Protein AF-A0A858AT83-F1 (afdb_monomer_lite)

Secondary structure (DSSP, 8-state):
--HHHHHHHHHHIIIIIHHHHHHHHHHHHHHHHHHHSPPPHHHHHHHHHHHHHHHHHHHHHHHHHHHH--EE-TTS-EEPPP---

Sequence (85 aa):
MIEKYSNFQSFFYERGYFKVEKLLKRINELAAIKKQRELTQSELEERTKLREEYIKLFRAGFEQQLENTVFVDENGNEIKRKKDK

Radius of gyration: 18.99 Å; chains: 1; bounding box: 38×40×54 Å

Structure (mmCIF, N/CA/C/O backbone):
data_AF-A0A858AT83-F1
#
_entry.id   AF-A0A858AT83-F1
#
loop_
_atom_site.group_PDB
_atom_site.id
_atom_site.type_symbol
_atom_site.label_atom_id
_atom_site.label_alt_id
_atom_site.label_comp_id
_atom_site.label_asym_id
_atom_site.label_entity_id
_atom_site.label_seq_id
_atom_site.pdbx_PDB_ins_code
_atom_site.Cartn_x
_atom_site.Cartn_y
_atom_site.Cartn_z
_atom_site.occupancy
_atom_site.B_iso_or_equiv
_atom_site.auth_seq_id
_atom_site.auth_comp_id
_atom_site.auth_asym_id
_atom_site.auth_atom_id
_atom_site.pdbx_PDB_model_num
ATOM 1 N N . MET A 1 1 ? 14.246 -30.113 -18.235 1.00 44.19 1 MET A N 1
ATOM 2 C CA . MET A 1 1 ? 13.816 -28.782 -18.735 1.00 44.19 1 MET A CA 1
ATOM 3 C C . MET A 1 1 ? 12.661 -28.185 -17.918 1.00 44.19 1 MET A C 1
ATOM 5 O O . MET A 1 1 ? 12.648 -26.976 -17.756 1.00 44.19 1 MET A O 1
ATOM 9 N N . ILE A 1 2 ? 11.738 -28.986 -17.357 1.00 44.53 2 ILE A N 1
ATOM 10 C CA . ILE A 1 2 ? 10.536 -28.491 -16.643 1.00 44.53 2 ILE A CA 1
ATOM 11 C C . ILE A 1 2 ? 10.808 -28.109 -15.165 1.00 44.53 2 ILE A C 1
ATOM 13 O O . ILE A 1 2 ? 10.302 -27.097 -14.689 1.00 44.53 2 ILE A O 1
ATOM 17 N N . GLU A 1 3 ? 11.695 -28.814 -14.454 1.00 38.28 3 GLU A N 1
ATOM 18 C CA . GLU A 1 3 ? 11.998 -28.531 -13.030 1.00 38.28 3 GLU A CA 1
ATOM 19 C C . GLU A 1 3 ? 12.662 -27.164 -12.778 1.00 38.28 3 GLU A C 1
ATOM 21 O O . GLU A 1 3 ? 12.478 -26.556 -11.723 1.00 38.28 3 GLU A O 1
ATOM 26 N N . LYS A 1 4 ? 13.404 -26.633 -13.761 1.00 37.03 4 LYS A N 1
ATOM 27 C CA . LYS A 1 4 ? 14.141 -25.363 -13.623 1.00 37.03 4 LYS A CA 1
ATOM 28 C C . LYS A 1 4 ? 13.202 -24.149 -13.551 1.00 37.03 4 LYS A C 1
ATOM 30 O O . LYS A 1 4 ? 13.504 -23.194 -12.842 1.00 37.03 4 LYS A O 1
ATOM 35 N N . TYR A 1 5 ? 12.053 -24.210 -14.231 1.00 43.66 5 TYR A N 1
ATOM 36 C CA . TYR A 1 5 ? 11.008 -23.180 -14.172 1.00 43.66 5 TYR A CA 1
ATOM 37 C C . TYR A 1 5 ? 10.125 -23.319 -12.926 1.00 43.66 5 TYR A C 1
ATOM 39 O O . TYR A 1 5 ? 9.684 -22.307 -12.386 1.00 43.66 5 TYR A O 1
ATOM 47 N N . SER A 1 6 ? 9.943 -24.546 -12.426 1.00 46.12 6 SER A N 1
ATOM 48 C CA . SER A 1 6 ? 9.217 -24.819 -11.178 1.00 46.12 6 SER A CA 1
ATOM 49 C C . SER A 1 6 ? 9.926 -24.210 -9.962 1.00 46.12 6 SER A C 1
ATOM 51 O O . SER A 1 6 ? 9.301 -23.527 -9.156 1.00 46.12 6 SER A O 1
ATOM 53 N N . ASN A 1 7 ? 11.251 -24.367 -9.867 1.00 41.97 7 ASN A N 1
ATOM 54 C CA . ASN A 1 7 ? 12.037 -23.789 -8.769 1.00 41.97 7 ASN A CA 1
ATOM 55 C C . ASN A 1 7 ? 12.171 -22.261 -8.868 1.00 41.97 7 ASN A C 1
ATOM 57 O O . ASN A 1 7 ? 12.230 -21.583 -7.845 1.00 41.97 7 ASN A O 1
ATOM 61 N N . PHE A 1 8 ? 12.180 -21.702 -10.082 1.00 46.91 8 PHE A N 1
ATOM 62 C CA . PHE A 1 8 ? 12.224 -20.253 -10.285 1.00 46.91 8 PHE A CA 1
ATOM 63 C C . PHE A 1 8 ? 10.883 -19.585 -9.949 1.00 46.91 8 PHE A C 1
ATOM 65 O O . PHE A 1 8 ? 10.869 -18.568 -9.259 1.00 46.91 8 PHE A O 1
ATOM 72 N N . GLN A 1 9 ? 9.751 -20.181 -10.348 1.00 47.28 9 GLN A N 1
ATOM 73 C CA . GLN A 1 9 ? 8.437 -19.708 -9.907 1.00 47.28 9 GLN A CA 1
ATOM 74 C C . GLN A 1 9 ? 8.260 -19.848 -8.391 1.00 47.28 9 GLN A C 1
ATOM 76 O O . GLN A 1 9 ? 7.823 -18.885 -7.767 1.00 47.28 9 GLN A O 1
ATOM 81 N N . SER A 1 10 ? 8.657 -20.976 -7.786 1.00 51.28 10 SER A N 1
ATOM 82 C CA . SER A 1 10 ? 8.585 -21.183 -6.328 1.00 51.28 10 SER A CA 1
ATOM 83 C C . SER A 1 10 ? 9.395 -20.139 -5.557 1.00 51.28 10 SER A C 1
ATOM 85 O O . SER A 1 10 ? 8.884 -19.516 -4.633 1.00 51.28 10 SER A O 1
ATOM 87 N N . PHE A 1 11 ? 10.629 -19.865 -5.992 1.00 48.84 11 PHE A N 1
ATOM 88 C CA . PHE A 1 11 ? 11.514 -18.889 -5.351 1.00 48.84 11 PHE A CA 1
ATOM 89 C C . PHE A 1 11 ? 10.940 -17.461 -5.353 1.00 48.84 11 PHE A C 1
ATOM 91 O O . PHE A 1 11 ? 11.057 -16.735 -4.361 1.00 48.84 11 PHE A O 1
ATOM 98 N N . PHE A 1 12 ? 10.291 -17.057 -6.450 1.00 49.81 12 PHE A N 1
ATOM 99 C CA . PHE A 1 12 ? 9.630 -15.752 -6.558 1.00 49.81 12 PHE A CA 1
ATOM 100 C C . PHE A 1 12 ? 8.287 -15.698 -5.801 1.00 49.81 12 PHE A C 1
ATOM 102 O O . PHE A 1 12 ? 7.978 -14.668 -5.189 1.00 49.81 12 PHE A O 1
ATOM 109 N N . TYR A 1 13 ? 7.525 -16.799 -5.770 1.00 56.34 13 TYR A N 1
ATOM 110 C CA . TYR A 1 13 ? 6.276 -16.920 -5.005 1.00 56.34 13 TYR A CA 1
ATOM 111 C C . TYR A 1 13 ? 6.505 -16.895 -3.486 1.00 56.34 13 TYR A C 1
ATOM 113 O O . TYR A 1 13 ? 5.805 -16.176 -2.769 1.00 56.34 13 TYR A O 1
ATOM 121 N N . GLU A 1 14 ? 7.507 -17.623 -2.988 1.00 55.09 14 GLU A N 1
ATOM 122 C CA . GLU A 1 14 ? 7.720 -17.819 -1.548 1.00 55.09 14 GLU A CA 1
ATOM 123 C C . GLU A 1 14 ? 8.246 -16.575 -0.820 1.00 55.09 14 GLU A C 1
ATOM 125 O O . GLU A 1 14 ? 7.956 -16.397 0.363 1.00 55.09 14 GLU A O 1
ATOM 130 N N . ARG A 1 15 ? 9.000 -15.686 -1.488 1.00 59.28 15 ARG A N 1
ATOM 131 C CA . ARG A 1 15 ? 9.621 -14.523 -0.817 1.00 59.28 15 ARG A CA 1
ATOM 132 C C . ARG A 1 15 ? 8.986 -13.171 -1.120 1.00 59.28 15 ARG A C 1
ATOM 134 O O . ARG A 1 15 ? 8.809 -12.375 -0.199 1.00 59.28 15 ARG A O 1
ATOM 141 N N . GLY A 1 16 ? 8.683 -12.875 -2.382 1.00 62.97 16 GLY A N 1
ATOM 142 C CA . GLY A 1 16 ? 8.194 -11.550 -2.786 1.00 62.97 16 GLY A CA 1
ATOM 143 C C . GLY A 1 16 ? 6.671 -11.464 -2.811 1.00 62.97 16 GLY A C 1
ATOM 144 O O . GLY A 1 16 ? 6.082 -10.544 -2.242 1.00 62.97 16 GLY A O 1
ATOM 145 N N . TYR A 1 17 ? 6.038 -12.456 -3.438 1.00 68.62 17 TYR A N 1
ATOM 146 C CA . TYR A 1 17 ? 4.605 -12.444 -3.730 1.00 68.62 17 TYR A CA 1
ATOM 147 C C . TYR A 1 17 ? 3.748 -12.576 -2.466 1.00 68.62 17 TYR A C 1
ATOM 149 O O . TYR A 1 17 ? 2.861 -11.759 -2.216 1.00 68.62 17 TYR A O 1
ATOM 157 N N . PHE A 1 18 ? 4.104 -13.523 -1.595 1.00 76.31 18 PHE A N 1
ATOM 158 C CA . PHE A 1 18 ? 3.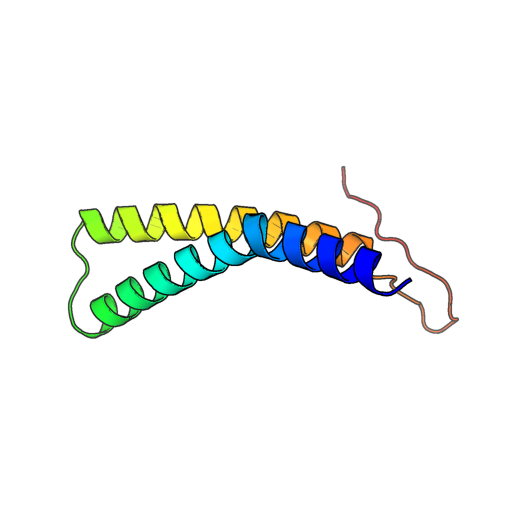417 -13.753 -0.323 1.00 76.31 18 PHE A CA 1
ATOM 159 C C . PHE A 1 18 ? 3.406 -12.523 0.600 1.00 76.31 18 PHE A C 1
ATOM 161 O 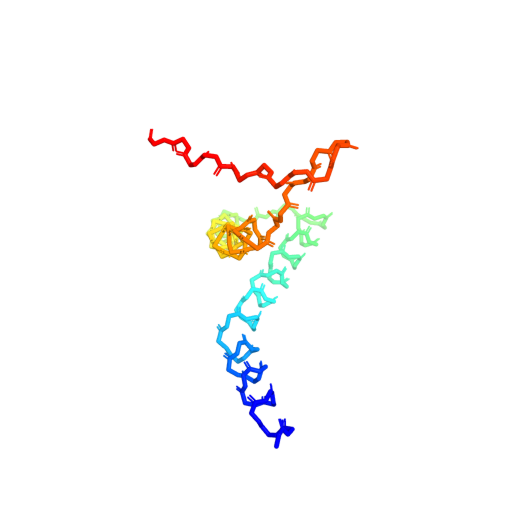O . PHE A 1 18 ? 2.449 -12.289 1.344 1.00 76.31 18 PHE A O 1
ATOM 168 N N . LYS A 1 19 ? 4.465 -11.704 0.552 1.00 80.50 19 LYS A N 1
ATOM 169 C CA . LYS A 1 19 ? 4.567 -10.488 1.364 1.00 80.50 19 LYS A CA 1
ATOM 170 C C . LYS A 1 19 ? 3.599 -9.408 0.879 1.00 80.50 19 LYS A C 1
ATOM 172 O O . LYS A 1 19 ? 2.890 -8.823 1.693 1.00 80.50 19 LYS A O 1
ATOM 177 N N . VAL A 1 20 ? 3.530 -9.177 -0.433 1.00 84.62 20 VAL A N 1
ATOM 178 C CA . VAL A 1 20 ? 2.609 -8.199 -1.037 1.00 84.62 20 VAL A CA 1
ATOM 179 C C . VAL A 1 20 ? 1.150 -8.595 -0.798 1.00 84.62 20 VAL A C 1
ATOM 181 O O . VAL A 1 20 ? 0.344 -7.746 -0.419 1.00 84.62 20 VAL A O 1
ATOM 184 N N . GLU A 1 21 ? 0.820 -9.880 -0.942 1.00 86.31 21 GLU A N 1
ATOM 185 C CA . GLU A 1 21 ? -0.535 -10.398 -0.721 1.00 86.31 21 GLU A CA 1
ATOM 186 C C . GLU A 1 21 ? -1.011 -10.177 0.724 1.00 86.31 21 GLU A C 1
ATOM 188 O O . GLU A 1 21 ? -2.113 -9.671 0.956 1.00 86.31 21 GLU A O 1
ATOM 193 N N . LYS A 1 22 ? -0.152 -10.469 1.710 1.00 88.88 22 LYS A N 1
ATOM 194 C CA . LYS A 1 22 ? -0.444 -10.220 3.129 1.00 88.88 22 LYS A CA 1
ATOM 195 C C . LYS A 1 22 ? -0.687 -8.744 3.434 1.00 88.88 22 LYS A C 1
ATOM 197 O O . LYS A 1 22 ? -1.654 -8.419 4.126 1.00 88.88 22 LYS A O 1
ATOM 202 N N . LEU A 1 23 ? 0.167 -7.859 2.914 1.00 90.81 23 LEU A N 1
ATOM 203 C CA . LEU A 1 23 ? 0.015 -6.411 3.083 1.00 90.81 23 LEU A CA 1
ATOM 204 C C . LEU A 1 23 ? -1.312 -5.932 2.490 1.00 90.81 23 LEU A C 1
ATOM 206 O O . LEU A 1 23 ? -2.070 -5.228 3.156 1.00 90.81 23 LEU A O 1
ATOM 210 N N . LEU A 1 24 ? -1.620 -6.354 1.262 1.00 90.19 24 LEU A N 1
ATOM 211 C CA . LEU A 1 24 ? -2.844 -5.971 0.565 1.00 90.19 24 LEU A CA 1
ATOM 212 C C . LEU A 1 24 ? -4.094 -6.444 1.313 1.00 90.19 24 LEU A C 1
ATOM 214 O O . LEU A 1 24 ? -5.035 -5.668 1.489 1.00 90.19 24 LEU A O 1
ATOM 218 N N . LYS A 1 25 ? -4.089 -7.686 1.809 1.00 93.94 25 LYS A N 1
ATOM 219 C CA . LYS A 1 25 ? -5.193 -8.235 2.602 1.00 93.94 25 LYS A CA 1
ATOM 220 C C . LYS A 1 25 ? -5.457 -7.385 3.845 1.00 93.94 25 LYS A C 1
ATOM 222 O O . LYS A 1 25 ? -6.590 -6.956 4.055 1.00 93.94 25 LYS A O 1
ATOM 227 N N . ARG A 1 26 ? -4.413 -7.058 4.613 1.00 94.50 26 ARG A N 1
ATOM 228 C CA . ARG A 1 26 ? -4.551 -6.243 5.827 1.00 94.50 26 ARG A CA 1
ATOM 229 C C . ARG A 1 26 ? -5.001 -4.810 5.528 1.00 94.50 26 ARG A C 1
ATOM 231 O O . ARG A 1 26 ? -5.852 -4.267 6.227 1.00 94.50 26 ARG A O 1
ATOM 238 N N . ILE A 1 27 ? -4.491 -4.205 4.455 1.00 93.94 27 ILE A N 1
ATOM 239 C CA . ILE A 1 27 ? -4.941 -2.881 3.994 1.00 93.94 27 ILE A CA 1
ATOM 240 C C . ILE A 1 27 ? -6.437 -2.905 3.644 1.00 93.94 27 ILE A C 1
ATOM 242 O O . ILE A 1 27 ? -7.154 -1.963 3.987 1.00 93.94 27 ILE A O 1
ATOM 246 N N . ASN A 1 28 ? -6.915 -3.968 2.990 1.00 93.94 28 ASN A N 1
ATOM 247 C CA . ASN A 1 28 ? -8.324 -4.128 2.632 1.00 93.94 28 ASN A CA 1
ATOM 248 C C . ASN A 1 28 ? -9.217 -4.349 3.859 1.00 93.94 28 ASN A C 1
ATOM 250 O O . ASN A 1 28 ? -10.298 -3.768 3.920 1.00 93.94 28 ASN A O 1
ATOM 254 N N . GLU A 1 29 ? -8.759 -5.112 4.854 1.00 94.94 29 GLU A N 1
ATOM 255 C CA . GLU A 1 29 ? -9.443 -5.253 6.147 1.00 94.94 29 GLU A CA 1
ATOM 256 C C . GLU A 1 29 ? -9.622 -3.886 6.823 1.00 94.94 29 GLU A C 1
ATOM 258 O O . GLU A 1 29 ? -10.741 -3.505 7.160 1.00 94.94 29 GLU A O 1
ATOM 263 N N . LEU A 1 30 ? -8.549 -3.093 6.933 1.00 93.31 30 LEU A N 1
ATOM 264 C CA . LEU A 1 30 ? -8.608 -1.739 7.499 1.00 93.31 30 LEU A CA 1
ATOM 265 C C . LEU A 1 30 ? -9.509 -0.808 6.671 1.00 93.31 30 LEU A C 1
ATOM 267 O O . LEU A 1 30 ? -10.188 0.061 7.216 1.00 93.31 30 LEU A O 1
ATOM 271 N N . ALA A 1 31 ? -9.551 -0.977 5.348 1.00 92.44 31 ALA A N 1
ATOM 272 C CA . ALA A 1 31 ? -10.458 -0.223 4.488 1.00 92.44 31 ALA A CA 1
ATOM 273 C C . ALA A 1 31 ? -11.929 -0.619 4.699 1.00 92.44 31 ALA A C 1
ATOM 275 O O . ALA A 1 31 ? -12.795 0.254 4.673 1.00 92.44 31 ALA A O 1
ATOM 276 N N . ALA A 1 32 ? -12.215 -1.903 4.925 1.00 95.19 32 ALA A N 1
ATOM 277 C CA . ALA A 1 32 ? -13.553 -2.389 5.250 1.00 95.19 32 ALA A CA 1
ATOM 278 C C . ALA A 1 32 ? -14.007 -1.893 6.628 1.00 95.19 32 ALA A C 1
ATOM 280 O O . ALA A 1 32 ? -15.121 -1.388 6.750 1.00 95.19 32 ALA A O 1
ATOM 281 N N . ILE A 1 33 ? -13.118 -1.933 7.627 1.00 93.75 33 ILE A N 1
ATOM 282 C CA . ILE A 1 33 ? -13.374 -1.370 8.957 1.00 93.75 33 ILE A CA 1
ATOM 283 C C . ILE A 1 33 ? -13.685 0.121 8.836 1.00 93.75 33 ILE A C 1
ATOM 285 O O . ILE A 1 33 ? -14.711 0.544 9.354 1.00 93.75 33 ILE A O 1
ATOM 289 N N . LYS A 1 34 ? -12.887 0.887 8.072 1.00 92.88 34 LYS A N 1
ATOM 290 C CA . LYS A 1 34 ? -13.124 2.324 7.849 1.00 92.88 34 LYS A CA 1
ATOM 291 C C . LYS A 1 34 ? -14.519 2.627 7.276 1.00 92.88 34 LYS A C 1
ATOM 293 O O . LYS A 1 34 ? -15.077 3.685 7.537 1.00 92.88 34 LYS A O 1
ATOM 298 N N . LYS A 1 35 ? -15.073 1.730 6.452 1.00 92.56 35 LYS A N 1
ATOM 299 C CA . LYS A 1 35 ? -16.426 1.897 5.891 1.00 92.56 35 LYS A CA 1
ATOM 300 C C . LYS A 1 35 ? -17.527 1.674 6.929 1.00 92.56 35 LYS A C 1
ATOM 302 O O . LYS A 1 35 ? -18.612 2.212 6.760 1.00 92.56 35 LYS A O 1
ATOM 307 N N . GLN A 1 36 ? -17.269 0.854 7.947 1.00 94.88 36 GLN A N 1
ATOM 308 C CA . GLN A 1 36 ? -18.234 0.527 9.000 1.00 94.88 36 GLN A CA 1
ATOM 309 C C . GLN A 1 36 ? -18.125 1.475 10.200 1.00 94.88 36 GLN A C 1
ATOM 311 O O . GLN A 1 36 ? -19.138 1.838 10.789 1.00 94.88 36 GLN A O 1
ATOM 316 N N . ARG A 1 37 ? -16.902 1.869 10.566 1.00 93.94 37 ARG A N 1
ATOM 317 C CA . ARG A 1 37 ? -16.593 2.786 11.666 1.00 93.94 37 ARG A CA 1
ATOM 318 C C . ARG A 1 37 ? -15.339 3.593 11.361 1.00 93.94 37 ARG A C 1
ATOM 320 O O . ARG A 1 37 ? -14.506 3.173 10.565 1.00 93.94 37 ARG A O 1
ATOM 327 N N . GLU A 1 38 ? -15.140 4.700 12.065 1.00 92.75 38 GLU A N 1
ATOM 328 C CA . GLU A 1 38 ? -13.856 5.396 12.009 1.00 92.75 38 GLU A CA 1
ATOM 329 C C . GLU A 1 38 ? -12.715 4.511 12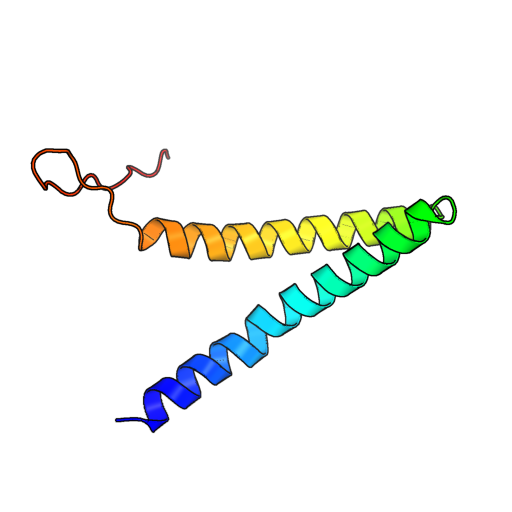.534 1.00 92.75 38 GLU A C 1
ATOM 331 O O . GLU A 1 38 ? -12.885 3.671 13.431 1.00 92.75 38 GLU A O 1
ATOM 336 N N . LEU A 1 39 ? -11.540 4.682 11.930 1.00 92.00 39 LEU A N 1
ATOM 337 C CA . LEU A 1 39 ? -10.327 3.997 12.361 1.00 92.00 39 LEU A CA 1
ATOM 338 C C . LEU A 1 39 ? -9.770 4.686 13.603 1.00 92.00 39 LEU A C 1
ATOM 340 O O . LEU A 1 39 ? -9.743 5.912 13.693 1.00 92.00 39 LEU A O 1
ATOM 344 N N . THR A 1 40 ? -9.282 3.887 14.541 1.00 95.31 40 THR A N 1
ATOM 345 C CA . THR A 1 40 ? -8.526 4.403 15.680 1.00 95.31 40 THR A CA 1
ATOM 346 C C . THR A 1 40 ? -7.182 4.967 15.214 1.00 95.31 40 THR A C 1
ATOM 348 O O . THR A 1 40 ? -6.677 4.621 14.142 1.00 95.31 40 THR A O 1
ATOM 351 N N . GLN A 1 41 ? -6.563 5.810 16.041 1.00 93.62 41 GLN A N 1
ATOM 352 C CA . GLN A 1 41 ? -5.254 6.396 15.742 1.00 93.62 41 GLN A CA 1
ATOM 353 C C . GLN A 1 41 ? -4.188 5.321 15.448 1.00 93.62 41 GLN A C 1
ATOM 355 O O . GLN A 1 41 ? -3.430 5.440 14.488 1.00 93.62 41 GLN A O 1
ATOM 360 N N . SER A 1 42 ? -4.199 4.220 16.206 1.00 93.38 42 SER A N 1
ATOM 361 C CA . SER A 1 42 ? -3.283 3.092 15.996 1.00 93.38 42 SER A CA 1
ATOM 362 C C . SER A 1 42 ? -3.510 2.393 14.649 1.00 93.38 42 SER A C 1
ATOM 364 O O . SER A 1 42 ? -2.553 2.105 13.932 1.00 93.38 42 SER A O 1
ATOM 366 N N . GLU A 1 43 ? -4.766 2.184 14.250 1.00 92.88 43 GLU A N 1
ATOM 367 C CA . GLU A 1 43 ? -5.109 1.570 12.960 1.00 92.88 43 GLU A CA 1
ATOM 368 C C . GLU A 1 43 ? -4.767 2.480 11.770 1.00 92.88 43 GLU A C 1
ATOM 370 O O . GLU A 1 43 ? -4.404 1.997 10.696 1.00 92.88 43 GLU A O 1
ATOM 375 N N . LEU A 1 44 ? -4.866 3.803 11.938 1.00 93.19 44 LEU A N 1
ATOM 376 C CA . LEU A 1 44 ? -4.436 4.775 10.930 1.00 93.19 44 LEU A CA 1
ATOM 377 C C . LEU A 1 44 ? -2.922 4.730 10.714 1.00 93.19 44 LEU A C 1
ATOM 379 O O . LEU A 1 44 ? -2.463 4.724 9.566 1.00 93.19 44 LEU A O 1
ATOM 383 N N . GLU A 1 45 ? -2.153 4.662 11.797 1.00 95.19 45 GLU A N 1
ATOM 384 C CA . GLU A 1 45 ? -0.700 4.501 11.743 1.00 95.19 45 GLU A CA 1
ATOM 385 C C . GLU A 1 45 ? -0.311 3.161 11.112 1.00 95.19 45 GLU A C 1
ATOM 387 O O . GLU A 1 45 ? 0.555 3.125 10.235 1.00 95.19 45 GLU A O 1
ATOM 392 N N . GLU A 1 46 ? -0.994 2.073 11.485 1.00 93.62 46 GLU A N 1
ATOM 393 C CA . GLU A 1 46 ? -0.813 0.750 10.879 1.00 93.62 46 GLU A CA 1
ATOM 394 C C . GLU A 1 46 ? -1.072 0.815 9.367 1.00 93.62 46 GLU A C 1
ATOM 396 O O . GLU A 1 46 ? -0.212 0.444 8.565 1.00 93.62 46 GLU A O 1
ATOM 401 N N . ARG A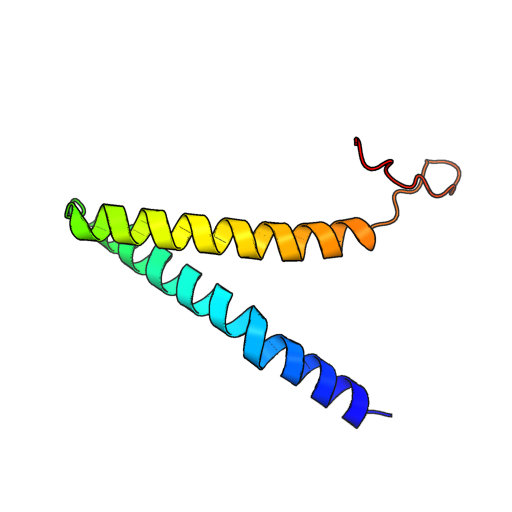 1 47 ? -2.215 1.374 8.948 1.00 91.75 47 ARG A N 1
ATOM 402 C CA . ARG A 1 47 ? -2.570 1.505 7.527 1.00 91.75 47 ARG A CA 1
ATOM 403 C C . ARG A 1 47 ? -1.541 2.312 6.744 1.00 91.75 47 ARG A C 1
ATOM 405 O O . ARG A 1 47 ? -1.284 2.005 5.580 1.00 91.75 47 ARG A O 1
ATOM 412 N N . THR A 1 48 ? -0.998 3.361 7.355 1.00 93.94 48 THR A N 1
ATOM 413 C CA . THR A 1 48 ? 0.004 4.231 6.729 1.00 93.94 48 THR A CA 1
ATOM 414 C C . THR A 1 48 ? 1.296 3.458 6.491 1.00 93.94 48 THR A C 1
ATOM 416 O O . THR A 1 48 ? 1.742 3.374 5.347 1.00 93.94 48 THR A O 1
ATOM 419 N N . LYS A 1 49 ? 1.810 2.772 7.520 1.00 95.31 49 LYS A N 1
ATOM 420 C CA . LYS A 1 49 ? 3.007 1.919 7.413 1.00 95.31 49 LYS A CA 1
ATOM 421 C C . LYS A 1 49 ? 2.844 0.822 6.358 1.00 95.31 49 LYS A C 1
ATOM 423 O O . LYS A 1 49 ? 3.715 0.647 5.508 1.00 95.31 49 LYS A O 1
ATOM 428 N N . LEU A 1 50 ? 1.702 0.132 6.356 1.00 94.62 50 LEU A N 1
ATOM 429 C CA . LEU A 1 50 ? 1.417 -0.933 5.388 1.00 94.62 50 LEU A CA 1
ATOM 430 C C . LEU A 1 50 ? 1.380 -0.409 3.945 1.00 94.62 50 LEU A C 1
ATOM 432 O O . LEU A 1 50 ? 1.885 -1.063 3.031 1.00 94.62 50 LEU A O 1
ATOM 436 N N . ARG A 1 51 ? 0.801 0.778 3.720 1.00 92.81 51 ARG A N 1
ATOM 437 C CA . ARG A 1 51 ? 0.755 1.397 2.386 1.00 92.81 51 ARG A CA 1
ATOM 438 C C . ARG A 1 51 ? 2.128 1.829 1.897 1.00 92.81 51 ARG A C 1
ATOM 440 O O . ARG A 1 51 ? 2.423 1.637 0.721 1.00 92.81 51 ARG A O 1
ATOM 447 N N . GLU A 1 52 ? 2.954 2.396 2.767 1.00 93.69 52 GLU A N 1
ATOM 448 C CA . GLU A 1 52 ? 4.329 2.753 2.414 1.00 93.69 52 GLU A CA 1
ATOM 449 C C . GLU A 1 52 ? 5.132 1.522 1.991 1.00 93.69 52 GLU A C 1
ATOM 451 O O . GLU A 1 52 ? 5.829 1.552 0.976 1.00 93.69 52 GLU A O 1
ATOM 456 N N . GLU A 1 53 ? 5.001 0.422 2.732 1.00 91.19 53 GLU A N 1
ATOM 457 C CA . GLU A 1 53 ? 5.667 -0.835 2.404 1.00 91.19 53 GLU A CA 1
ATOM 458 C C . GLU A 1 53 ? 5.162 -1.425 1.079 1.00 91.19 53 GLU A C 1
ATOM 460 O O . GLU A 1 53 ? 5.968 -1.809 0.228 1.00 91.19 53 GLU A O 1
ATOM 465 N N . TYR A 1 54 ? 3.845 -1.411 0.855 1.00 90.19 54 TYR A N 1
ATOM 466 C CA . TYR A 1 54 ? 3.247 -1.833 -0.411 1.00 90.19 54 TYR A CA 1
ATOM 467 C C . TYR A 1 54 ? 3.769 -1.013 -1.598 1.00 90.19 54 TYR A C 1
ATOM 469 O O . TYR A 1 54 ? 4.169 -1.589 -2.606 1.00 90.19 54 TYR A O 1
ATOM 477 N N . ILE A 1 55 ? 3.824 0.321 -1.485 1.00 89.94 55 ILE A N 1
ATOM 478 C CA . ILE A 1 55 ? 4.308 1.196 -2.565 1.00 89.94 55 ILE A CA 1
ATOM 479 C C . ILE A 1 55 ? 5.780 0.916 -2.878 1.00 89.94 55 ILE A C 1
ATOM 481 O O . ILE A 1 55 ? 6.150 0.891 -4.051 1.00 89.94 55 ILE A O 1
ATOM 485 N N . LYS A 1 56 ? 6.623 0.685 -1.864 1.00 88.75 56 LYS A N 1
ATOM 486 C CA . LYS A 1 56 ? 8.037 0.331 -2.074 1.00 88.75 56 LYS A CA 1
ATOM 487 C C . LYS A 1 56 ? 8.175 -0.971 -2.864 1.00 88.75 56 LYS A C 1
ATOM 489 O O . LYS A 1 56 ? 8.917 -1.010 -3.842 1.00 88.75 56 LYS A O 1
ATOM 494 N N . LEU A 1 57 ? 7.433 -2.008 -2.474 1.00 85.12 57 LEU A N 1
ATOM 495 C CA . LEU A 1 57 ? 7.442 -3.301 -3.166 1.00 85.12 57 LEU A CA 1
ATOM 496 C C . LEU A 1 57 ? 6.874 -3.192 -4.586 1.00 85.12 57 LEU A C 1
ATOM 498 O O . LEU A 1 57 ? 7.445 -3.743 -5.524 1.00 85.12 57 LEU A O 1
ATOM 502 N N . PHE A 1 58 ? 5.790 -2.434 -4.754 1.00 83.12 58 PHE A N 1
ATOM 503 C CA . PHE A 1 58 ? 5.181 -2.181 -6.054 1.00 83.12 58 PHE A CA 1
ATOM 504 C C . PHE A 1 58 ? 6.140 -1.450 -6.996 1.00 83.12 58 PHE A C 1
ATOM 506 O O . PHE A 1 58 ? 6.302 -1.879 -8.132 1.00 83.12 58 PHE A O 1
ATOM 513 N N . ARG A 1 59 ? 6.817 -0.388 -6.532 1.00 83.69 59 ARG A N 1
ATOM 514 C CA . ARG A 1 59 ? 7.803 0.354 -7.338 1.00 83.69 59 ARG A CA 1
ATOM 515 C C . ARG A 1 59 ? 8.944 -0.544 -7.803 1.00 83.69 59 ARG A C 1
ATOM 517 O O . ARG A 1 59 ? 9.267 -0.517 -8.981 1.00 83.69 59 ARG A O 1
ATOM 524 N N . ALA A 1 60 ? 9.480 -1.384 -6.919 1.00 81.06 60 ALA A N 1
ATOM 525 C CA . ALA A 1 60 ? 10.543 -2.320 -7.276 1.00 81.06 60 ALA A CA 1
ATOM 526 C C . ALA A 1 60 ? 10.109 -3.323 -8.364 1.00 81.06 60 ALA A C 1
ATOM 528 O O . ALA A 1 60 ? 10.851 -3.571 -9.313 1.00 81.06 60 ALA A O 1
ATOM 529 N N . GLY A 1 61 ? 8.896 -3.879 -8.256 1.00 77.44 61 GLY A N 1
ATOM 530 C CA . GLY A 1 61 ? 8.346 -4.765 -9.288 1.00 77.44 61 GLY A CA 1
ATOM 531 C C . GLY A 1 61 ? 8.028 -4.031 -10.594 1.00 77.44 61 GLY A C 1
ATOM 532 O O . GLY A 1 61 ? 8.295 -4.541 -11.680 1.00 77.44 61 GLY A O 1
ATOM 533 N N . PHE A 1 62 ? 7.503 -2.809 -10.494 1.00 77.94 62 PHE A N 1
ATOM 534 C CA . PHE A 1 62 ? 7.150 -1.989 -11.646 1.00 77.94 62 PHE A CA 1
ATOM 535 C C . PHE A 1 62 ? 8.388 -1.537 -12.424 1.00 77.94 62 PHE A C 1
ATOM 537 O O . PHE A 1 62 ? 8.384 -1.619 -13.645 1.00 77.94 62 PHE A O 1
ATOM 544 N N . GLU A 1 63 ? 9.470 -1.136 -11.755 1.00 77.12 63 GLU A N 1
ATOM 545 C CA . GLU A 1 63 ? 10.746 -0.808 -12.403 1.00 77.12 63 GLU A CA 1
ATOM 546 C C . GLU A 1 63 ? 11.297 -1.992 -13.205 1.00 77.12 63 GLU A C 1
ATOM 548 O O . GLU A 1 63 ? 11.633 -1.820 -14.374 1.00 77.12 63 GLU A O 1
ATOM 553 N N . GLN A 1 64 ? 11.285 -3.206 -12.642 1.00 73.56 64 GLN A N 1
ATOM 554 C CA . GLN A 1 64 ? 11.652 -4.420 -13.383 1.00 73.56 64 GLN A CA 1
ATOM 555 C C . GLN A 1 64 ? 10.758 -4.653 -14.602 1.00 73.56 64 GLN A C 1
ATOM 557 O O . GLN A 1 64 ? 11.243 -5.008 -15.675 1.00 73.56 64 GLN A O 1
ATOM 562 N N . GLN A 1 65 ? 9.446 -4.463 -14.460 1.00 70.69 65 GLN A N 1
ATOM 563 C CA . GLN A 1 65 ? 8.532 -4.607 -15.588 1.00 70.69 65 GLN A CA 1
ATOM 564 C C . GLN A 1 65 ? 8.835 -3.566 -16.674 1.00 70.69 65 GLN A C 1
ATOM 566 O O . GLN A 1 65 ? 8.871 -3.905 -17.851 1.00 70.69 65 GLN A O 1
ATOM 571 N N . LEU A 1 66 ? 9.116 -2.320 -16.288 1.00 73.75 66 LEU A N 1
ATOM 572 C CA . LEU A 1 66 ? 9.461 -1.240 -17.206 1.00 73.75 66 LEU A CA 1
ATOM 573 C C . LEU A 1 66 ? 10.800 -1.448 -17.923 1.00 73.75 66 LEU A C 1
ATOM 575 O O . LEU A 1 66 ? 10.919 -1.008 -19.063 1.00 73.75 66 LEU A O 1
ATOM 579 N N . GLU A 1 67 ? 11.781 -2.087 -17.284 1.00 68.94 67 GLU A N 1
ATOM 580 C CA . GLU A 1 67 ? 13.061 -2.451 -17.910 1.00 68.94 67 GLU A CA 1
ATOM 581 C C . GLU A 1 67 ? 12.889 -3.519 -19.001 1.00 68.94 67 GLU A C 1
ATOM 583 O O . GLU A 1 67 ? 13.643 -3.529 -19.972 1.00 68.94 67 GLU A O 1
ATOM 588 N N . ASN A 1 68 ? 11.870 -4.373 -18.878 1.00 66.00 68 ASN A N 1
ATOM 589 C CA . ASN A 1 68 ? 11.539 -5.398 -19.871 1.00 66.00 68 ASN A CA 1
ATOM 590 C C . ASN A 1 68 ? 10.556 -4.908 -20.951 1.00 66.00 68 ASN A C 1
ATOM 592 O O . ASN A 1 68 ? 10.378 -5.578 -21.968 1.00 66.00 68 ASN A O 1
ATOM 596 N N . THR A 1 69 ? 9.910 -3.756 -20.752 1.00 64.31 69 THR A N 1
ATOM 597 C CA . THR A 1 69 ? 9.003 -3.166 -21.742 1.00 64.31 69 THR A CA 1
ATOM 598 C C . THR A 1 69 ? 9.802 -2.424 -22.813 1.00 64.31 69 THR A C 1
ATOM 600 O O . THR A 1 69 ? 10.365 -1.357 -22.563 1.00 64.31 69 THR A O 1
ATOM 603 N N . VAL A 1 70 ? 9.804 -2.968 -24.029 1.00 63.75 70 VAL A N 1
ATOM 604 C CA . VAL A 1 70 ? 10.353 -2.315 -25.223 1.00 63.75 70 VAL A CA 1
ATOM 605 C C . VAL A 1 70 ? 9.286 -1.395 -25.812 1.00 63.75 70 VAL A C 1
ATOM 607 O O . VAL A 1 70 ? 8.181 -1.839 -26.118 1.00 63.75 70 VAL A O 1
ATOM 610 N N . PHE A 1 71 ? 9.601 -0.109 -25.965 1.00 64.44 71 PHE A N 1
ATOM 611 C CA . PHE A 1 71 ? 8.756 0.811 -26.724 1.00 64.44 71 PHE A CA 1
ATOM 612 C C . PHE A 1 71 ? 9.189 0.746 -28.183 1.00 64.44 71 PHE A C 1
ATOM 614 O O . PHE A 1 71 ? 10.381 0.825 -28.463 1.00 64.44 71 PHE A O 1
ATOM 621 N N . VAL A 1 72 ? 8.238 0.585 -29.097 1.00 67.25 72 VAL A N 1
ATOM 622 C CA . VAL A 1 72 ? 8.498 0.502 -30.538 1.00 67.25 72 VAL A CA 1
ATOM 623 C C . VAL A 1 72 ? 7.825 1.687 -31.217 1.00 67.25 72 VAL A C 1
ATOM 625 O O . VAL A 1 72 ? 6.682 2.005 -30.883 1.00 67.25 72 VAL A O 1
ATOM 628 N N . ASP A 1 73 ? 8.539 2.370 -32.111 1.00 69.00 73 ASP A N 1
ATOM 629 C CA . ASP A 1 73 ? 7.958 3.428 -32.945 1.00 69.00 73 ASP A CA 1
ATOM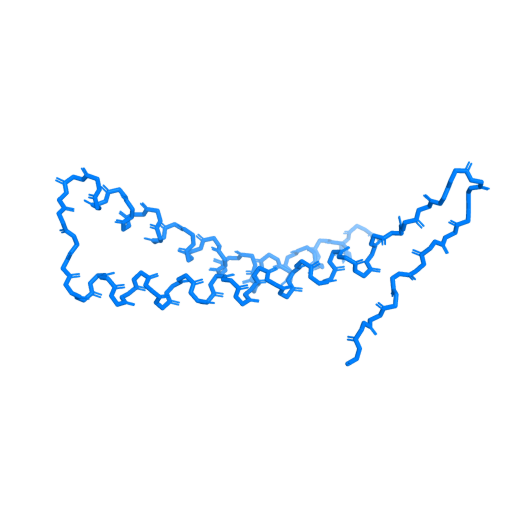 630 C C . ASP A 1 73 ? 7.096 2.848 -34.087 1.00 69.00 73 ASP A C 1
ATOM 632 O O . ASP A 1 73 ? 7.068 1.637 -34.322 1.00 69.00 73 ASP A O 1
ATOM 636 N N . GLU A 1 74 ? 6.395 3.717 -34.821 1.00 75.56 74 GLU A N 1
ATOM 637 C CA . GLU A 1 74 ? 5.572 3.334 -35.984 1.00 75.56 74 GLU A CA 1
ATOM 638 C C . GLU A 1 74 ? 6.390 2.679 -37.117 1.00 75.56 74 GLU A C 1
ATOM 640 O O . GLU A 1 74 ? 5.827 2.018 -37.987 1.00 75.56 74 GLU A O 1
ATOM 645 N N . ASN A 1 75 ? 7.720 2.816 -37.083 1.00 73.62 75 ASN A N 1
ATOM 646 C CA . ASN A 1 75 ? 8.665 2.261 -38.049 1.00 73.62 75 ASN A CA 1
ATOM 647 C C . ASN A 1 75 ? 9.346 0.967 -37.552 1.00 73.62 75 ASN A C 1
ATOM 649 O O . ASN A 1 75 ? 10.195 0.420 -38.255 1.00 73.62 75 ASN A O 1
ATOM 653 N N . GLY A 1 76 ? 8.986 0.463 -36.365 1.00 65.38 76 GLY A N 1
ATOM 654 C CA . GLY A 1 76 ? 9.535 -0.761 -35.777 1.00 65.38 76 GLY A CA 1
ATOM 655 C C . GLY A 1 76 ? 10.876 -0.611 -35.045 1.00 65.38 76 GLY A C 1
ATOM 656 O O . GLY A 1 76 ? 11.484 -1.625 -34.706 1.00 65.38 76 GLY A O 1
ATOM 657 N N . ASN A 1 77 ? 11.348 0.606 -34.763 1.00 71.75 77 ASN A N 1
ATOM 658 C CA . ASN A 1 77 ? 12.585 0.832 -34.009 1.00 71.75 77 ASN A CA 1
ATOM 659 C C . ASN A 1 77 ? 12.346 0.837 -32.493 1.00 71.75 77 ASN A C 1
ATOM 661 O O . ASN A 1 77 ? 11.407 1.460 -31.993 1.00 71.75 77 ASN A O 1
ATOM 665 N N . GLU A 1 78 ? 13.252 0.199 -31.746 1.00 64.19 78 GLU A N 1
ATOM 666 C CA . GLU A 1 78 ? 13.218 0.166 -30.281 1.00 64.19 78 GLU A CA 1
ATOM 667 C C . GLU A 1 78 ? 13.625 1.518 -29.668 1.00 64.19 78 GLU A C 1
ATOM 669 O O . GLU A 1 78 ? 14.794 1.913 -29.673 1.00 64.19 78 GLU A O 1
ATOM 674 N N . ILE A 1 79 ? 12.672 2.209 -29.047 1.00 64.38 79 ILE A N 1
ATOM 675 C CA . ILE A 1 79 ? 12.914 3.384 -28.215 1.00 64.38 79 ILE A CA 1
ATOM 676 C C . ILE A 1 79 ? 13.205 2.909 -26.783 1.00 64.38 79 ILE A C 1
ATOM 678 O O . ILE A 1 79 ? 12.306 2.637 -25.986 1.00 64.38 79 ILE A O 1
ATOM 682 N N . 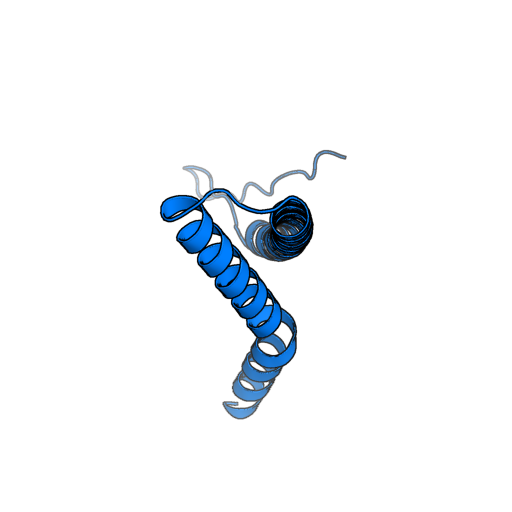LYS A 1 80 ? 14.482 2.818 -26.404 1.00 62.44 80 LYS A N 1
ATOM 683 C CA . LYS A 1 80 ? 14.853 2.589 -24.997 1.00 62.44 80 LYS A CA 1
ATOM 684 C C . LYS A 1 80 ? 14.645 3.879 -24.203 1.00 62.44 80 LYS A C 1
ATOM 686 O O . LYS A 1 80 ? 15.208 4.917 -24.553 1.00 62.44 80 LYS A O 1
ATOM 691 N N . ARG A 1 81 ? 13.865 3.832 -23.115 1.00 57.06 81 ARG A N 1
ATOM 692 C CA . ARG A 1 81 ? 13.739 4.984 -22.208 1.00 57.06 81 ARG A CA 1
ATOM 693 C C . ARG A 1 81 ? 15.109 5.332 -21.625 1.00 57.06 81 ARG A C 1
ATOM 695 O O . ARG A 1 81 ? 15.752 4.489 -21.004 1.00 57.06 81 ARG A O 1
ATOM 702 N N . LYS A 1 82 ? 15.550 6.581 -21.803 1.00 55.41 82 LYS A N 1
ATOM 703 C CA . LYS A 1 82 ? 16.675 7.125 -21.037 1.00 55.41 82 LYS A CA 1
ATOM 704 C C . LYS A 1 82 ? 16.224 7.225 -19.577 1.00 55.41 82 LYS A C 1
ATOM 706 O O . LYS A 1 82 ? 15.182 7.810 -19.304 1.00 55.41 82 LYS A O 1
ATOM 711 N N . LYS A 1 83 ? 16.970 6.612 -18.650 1.00 50.25 83 LYS A N 1
ATOM 712 C CA . LYS A 1 83 ? 16.831 6.913 -17.217 1.00 50.25 83 LYS A CA 1
ATOM 713 C C . LYS A 1 83 ? 17.240 8.378 -17.049 1.00 50.25 83 LYS A C 1
ATOM 715 O O . LYS A 1 83 ? 18.413 8.691 -17.254 1.00 50.25 83 LYS A O 1
ATOM 720 N N . ASP A 1 84 ? 16.287 9.253 -16.745 1.00 49.16 84 ASP A N 1
ATOM 721 C CA . ASP A 1 84 ? 16.602 10.611 -16.305 1.00 49.16 84 ASP A CA 1
ATOM 722 C C . ASP A 1 84 ? 17.358 10.496 -14.974 1.00 49.16 84 ASP A C 1
ATOM 724 O O . ASP A 1 84 ? 16.938 9.768 -14.070 1.00 49.16 84 ASP A O 1
ATOM 728 N N . LYS A 1 85 ? 18.550 11.092 -14.944 1.00 38.50 85 LYS A N 1
ATOM 729 C CA . LYS A 1 85 ? 19.574 10.915 -13.912 1.00 38.50 85 LYS A CA 1
ATOM 730 C C . LYS A 1 85 ? 19.394 11.905 -12.769 1.00 38.50 85 LYS A C 1
ATOM 732 O O . LYS A 1 85 ? 19.050 13.068 -13.070 1.00 38.50 85 LYS A O 1
#

Foldseek 3Di:
DPVVVVVVVVVCCVPQVVLLVVLVVLLVVLVVVVVVDNDDPVSVVVNVVSVVVNVVSVVVVVVVVLQVDFDADPVGDTDDDDDPD

pLDDT: mean 75.28, std 18.33, range [37.03, 95.31]